Protein AF-A0A928C1G4-F1 (afdb_monomer)

Nearest PDB structures (foldseek):
  6kgq-assembly1_A  TM=8.683E-01  e=7.469E+00  Homo sapiens
  6w6e-assembly1_A  TM=7.988E-01  e=6.124E+00  Mycobacterium tuberculosis

Structure (mmCIF, N/CA/C/O backbone):
data_AF-A0A928C1G4-F1
#
_entry.id   AF-A0A928C1G4-F1
#
loop_
_atom_site.group_PDB
_atom_site.id
_atom_site.type_symbol
_atom_site.label_atom_id
_atom_site.label_alt_id
_atom_site.label_comp_id
_atom_site.label_asym_id
_atom_site.label_entity_id
_atom_site.label_seq_id
_atom_site.pdbx_PDB_ins_code
_atom_site.Cartn_x
_atom_site.Cartn_y
_atom_site.Cartn_z
_atom_site.occupancy
_atom_site.B_iso_or_equiv
_atom_site.auth_seq_id
_atom_site.auth_comp_id
_atom_site.auth_asym_id
_atom_site.auth_atom_id
_atom_site.pdbx_PDB_model_num
ATOM 1 N N . MET A 1 1 ? -27.059 1.354 3.421 1.00 49.25 1 MET A N 1
ATOM 2 C CA . MET A 1 1 ? -25.931 0.432 3.178 1.00 49.25 1 MET A CA 1
ATOM 3 C C . MET A 1 1 ? -24.923 0.700 4.278 1.00 49.25 1 MET A C 1
ATOM 5 O O . MET A 1 1 ? -24.126 1.622 4.155 1.00 49.25 1 MET A O 1
ATOM 9 N N . ASP A 1 2 ? -25.055 0.006 5.406 1.00 61.62 2 ASP A N 1
ATOM 10 C CA . ASP A 1 2 ? -24.129 0.164 6.526 1.00 61.62 2 ASP A CA 1
ATOM 11 C C . ASP A 1 2 ? -22.775 -0.417 6.132 1.00 61.62 2 ASP A C 1
ATOM 13 O O . ASP A 1 2 ? -22.657 -1.601 5.823 1.00 61.62 2 ASP A O 1
ATOM 17 N N . ILE A 1 3 ? -21.755 0.435 6.078 1.00 66.88 3 ILE A N 1
ATOM 18 C CA . ILE A 1 3 ? -20.390 0.005 5.781 1.00 66.88 3 ILE A CA 1
ATOM 19 C C . ILE A 1 3 ? -19.892 -0.764 7.006 1.00 66.88 3 ILE A C 1
ATOM 21 O O . ILE A 1 3 ? -19.656 -0.177 8.065 1.00 66.88 3 ILE A O 1
ATOM 25 N N . CYS A 1 4 ? -19.735 -2.081 6.874 1.00 80.50 4 CYS A N 1
ATOM 26 C CA . CYS A 1 4 ? -19.279 -2.915 7.976 1.00 80.50 4 CYS A CA 1
ATOM 27 C C . CYS A 1 4 ? -17.780 -2.685 8.240 1.00 80.50 4 CYS A C 1
ATOM 29 O O . CYS A 1 4 ? -17.002 -2.406 7.323 1.00 80.50 4 CYS A O 1
ATOM 31 N N . LYS A 1 5 ? -17.331 -2.842 9.497 1.00 80.06 5 LYS A N 1
ATOM 32 C CA . LYS A 1 5 ? -15.906 -2.692 9.875 1.00 80.06 5 LYS A CA 1
ATOM 33 C C . LYS A 1 5 ? -14.997 -3.583 9.014 1.00 80.06 5 LYS A C 1
ATOM 35 O O . LYS A 1 5 ? -13.896 -3.176 8.646 1.00 80.06 5 LYS A O 1
ATOM 40 N N . THR A 1 6 ? -15.484 -4.768 8.650 1.00 85.75 6 THR A N 1
ATOM 41 C CA . THR A 1 6 ? -14.792 -5.726 7.778 1.00 85.75 6 THR A CA 1
ATOM 42 C C . THR A 1 6 ? -14.616 -5.204 6.352 1.00 85.75 6 THR A C 1
ATOM 44 O O . THR A 1 6 ? -13.575 -5.445 5.743 1.00 85.75 6 THR A O 1
ATOM 47 N N . ASP A 1 7 ? -15.580 -4.453 5.816 1.00 87.44 7 ASP A N 1
ATOM 48 C CA . ASP A 1 7 ? -15.474 -3.882 4.469 1.00 87.44 7 ASP A CA 1
ATOM 49 C C . ASP A 1 7 ? -14.407 -2.789 4.425 1.00 87.44 7 ASP A C 1
ATOM 51 O O . ASP A 1 7 ? -13.584 -2.760 3.511 1.00 87.44 7 ASP A O 1
ATOM 55 N N . VAL A 1 8 ? -14.326 -1.961 5.472 1.00 88.19 8 VAL A N 1
ATOM 56 C CA . VAL A 1 8 ? -13.249 -0.967 5.621 1.00 88.19 8 VAL A CA 1
ATOM 57 C C . VAL A 1 8 ? -11.879 -1.648 5.675 1.00 88.19 8 VAL A C 1
ATOM 59 O O . VAL A 1 8 ? -10.940 -1.203 5.014 1.00 88.19 8 VAL A O 1
ATOM 62 N N . GLN A 1 9 ? -11.758 -2.752 6.418 1.00 89.81 9 GLN A N 1
ATOM 63 C CA . GLN A 1 9 ? -10.521 -3.536 6.481 1.00 89.81 9 GLN A CA 1
ATOM 64 C C . GLN A 1 9 ? -10.149 -4.152 5.124 1.00 89.81 9 GLN A C 1
ATOM 66 O O . GLN A 1 9 ? -8.976 -4.126 4.747 1.00 89.81 9 GLN A O 1
ATOM 71 N N . LYS A 1 10 ? -11.128 -4.656 4.361 1.00 92.94 10 LYS A N 1
ATOM 72 C CA . LYS A 1 10 ? -10.898 -5.153 2.996 1.00 92.94 10 LYS A CA 1
ATOM 73 C C . LYS A 1 10 ? -10.404 -4.040 2.075 1.00 92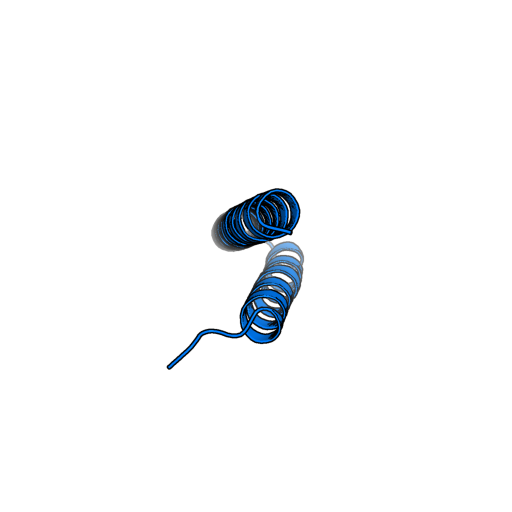.94 10 LYS A C 1
ATOM 75 O O . LYS A 1 10 ? -9.406 -4.237 1.389 1.00 92.94 10 LYS A O 1
ATOM 80 N N . ILE A 1 11 ? -11.039 -2.867 2.096 1.00 92.69 11 ILE A N 1
ATOM 81 C CA . ILE A 1 11 ? -10.627 -1.704 1.288 1.00 92.69 11 ILE A CA 1
ATOM 82 C C . ILE A 1 11 ? -9.184 -1.301 1.612 1.00 92.69 11 ILE A C 1
ATOM 84 O O . ILE A 1 11 ? -8.378 -1.099 0.706 1.00 92.69 11 ILE A O 1
ATOM 88 N N . ILE A 1 12 ? -8.838 -1.241 2.900 1.00 94.31 12 ILE A N 1
ATOM 89 C CA . ILE A 1 12 ? -7.468 -0.973 3.352 1.00 94.31 12 ILE A CA 1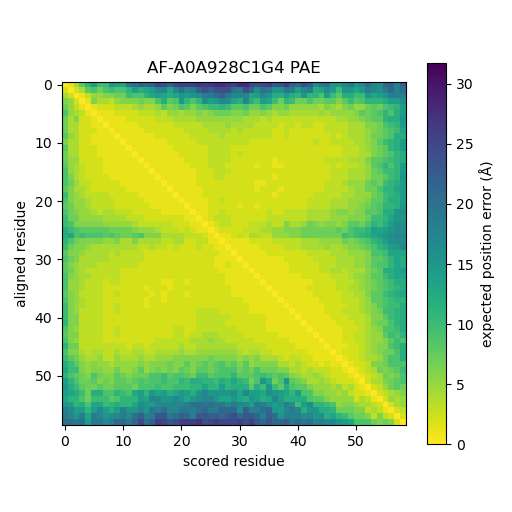
ATOM 90 C C . ILE A 1 12 ? -6.486 -1.990 2.757 1.00 94.31 12 ILE A C 1
ATOM 92 O O . ILE A 1 12 ? -5.450 -1.593 2.226 1.00 94.31 12 ILE A O 1
ATOM 96 N N . LYS A 1 13 ? -6.817 -3.286 2.808 1.00 94.81 13 LYS A N 1
ATOM 97 C CA . LYS A 1 13 ? -5.970 -4.345 2.249 1.00 94.81 13 LYS A CA 1
ATOM 98 C C . LYS A 1 13 ? -5.768 -4.170 0.742 1.00 94.81 13 LYS A C 1
ATOM 100 O O . LYS A 1 13 ? -4.634 -4.224 0.281 1.00 94.81 13 LYS A O 1
ATOM 105 N N . TYR A 1 14 ? -6.836 -3.886 -0.005 1.00 96.25 14 TYR A N 1
ATOM 106 C CA . TYR A 1 14 ? -6.740 -3.620 -1.443 1.00 96.25 14 TYR A CA 1
ATOM 107 C C . TYR A 1 14 ? -5.835 -2.424 -1.759 1.00 96.25 14 TYR A C 1
ATOM 109 O O . TYR A 1 14 ? -5.047 -2.490 -2.701 1.00 96.25 14 TYR A O 1
ATOM 117 N N . PHE A 1 15 ? -5.902 -1.346 -0.972 1.00 95.50 15 PHE A N 1
ATOM 118 C CA . PHE A 1 15 ? -5.014 -0.194 -1.149 1.00 95.50 15 PHE A CA 1
ATOM 119 C C . PHE A 1 15 ? -3.557 -0.510 -0.819 1.00 95.50 15 PHE A C 1
ATOM 121 O O . PHE A 1 15 ? -2.672 -0.092 -1.565 1.00 95.50 15 PHE A O 1
ATOM 128 N N . ASP A 1 16 ? -3.303 -1.255 0.257 1.00 95.62 16 ASP A N 1
ATOM 129 C CA . ASP A 1 16 ? -1.946 -1.654 0.638 1.00 95.62 16 ASP A CA 1
ATOM 130 C C . ASP A 1 16 ? -1.331 -2.594 -0.419 1.00 95.62 16 ASP A C 1
ATOM 132 O O . ASP A 1 16 ? -0.170 -2.420 -0.794 1.00 95.62 16 ASP A O 1
ATOM 136 N N . ASP A 1 17 ? -2.100 -3.544 -0.958 1.00 96.38 17 ASP A N 1
ATOM 137 C CA . ASP A 1 17 ? -1.619 -4.465 -1.994 1.00 96.38 17 ASP A CA 1
ATOM 138 C C . ASP A 1 17 ? -1.407 -3.756 -3.342 1.00 96.38 17 ASP A C 1
ATOM 140 O O . ASP A 1 17 ? -0.371 -3.949 -3.980 1.00 96.38 17 ASP A O 1
ATOM 144 N N . ALA A 1 18 ? -2.308 -2.852 -3.743 1.00 95.88 18 ALA A N 1
ATOM 145 C CA . ALA A 1 18 ? -2.113 -2.030 -4.939 1.00 95.88 18 ALA A CA 1
ATOM 146 C C . ALA A 1 18 ? -0.881 -1.116 -4.817 1.00 95.88 18 ALA A C 1
ATOM 148 O O . ALA A 1 18 ? -0.132 -0.956 -5.781 1.00 95.88 18 ALA A O 1
ATOM 149 N N . ALA A 1 19 ? 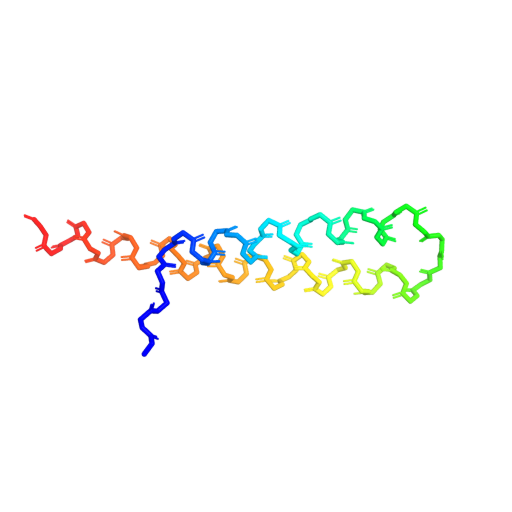-0.631 -0.541 -3.636 1.00 96.69 19 ALA A N 1
ATOM 150 C CA . ALA A 1 19 ? 0.548 0.287 -3.405 1.00 96.69 19 ALA A CA 1
ATOM 151 C C . ALA A 1 19 ? 1.852 -0.504 -3.587 1.00 96.69 19 ALA A C 1
ATOM 153 O O . ALA A 1 19 ? 2.772 0.010 -4.219 1.00 96.69 19 ALA A O 1
ATOM 154 N N . LYS A 1 20 ? 1.907 -1.761 -3.117 1.00 95.88 20 LYS A N 1
ATOM 155 C CA . LYS A 1 20 ? 3.065 -2.646 -3.340 1.00 95.88 20 LYS A CA 1
ATOM 156 C C . LYS A 1 20 ? 3.306 -2.891 -4.825 1.00 95.88 20 LYS A C 1
ATOM 158 O O . LYS A 1 20 ? 4.447 -2.834 -5.261 1.00 95.88 20 LYS A O 1
ATOM 163 N N . VAL A 1 21 ? 2.246 -3.116 -5.607 1.00 96.31 21 VAL A N 1
ATOM 164 C CA . VAL A 1 21 ? 2.379 -3.271 -7.064 1.00 96.31 21 VAL A CA 1
ATOM 165 C C . VAL A 1 21 ? 3.013 -2.020 -7.673 1.00 96.31 21 VAL A C 1
ATOM 167 O O . VAL A 1 21 ? 3.987 -2.130 -8.411 1.00 96.31 21 VAL A O 1
ATOM 170 N N . TYR A 1 22 ? 2.538 -0.825 -7.318 1.00 94.94 22 TYR A N 1
ATOM 171 C CA . TYR A 1 22 ? 3.120 0.416 -7.838 1.00 94.94 22 TYR A CA 1
ATOM 172 C C . TYR A 1 22 ? 4.554 0.680 -7.364 1.00 94.94 22 TYR A C 1
ATOM 174 O O . TYR A 1 22 ? 5.325 1.238 -8.138 1.00 94.94 22 TYR A O 1
ATOM 182 N N . ASP A 1 23 ? 4.932 0.261 -6.153 1.00 92.56 23 ASP A N 1
ATOM 183 C CA . ASP A 1 23 ? 6.317 0.366 -5.670 1.00 92.56 23 ASP A CA 1
ATOM 184 C C . ASP A 1 23 ? 7.285 -0.507 -6.496 1.00 92.56 23 ASP A C 1
ATOM 186 O O . ASP A 1 23 ? 8.454 -0.156 -6.634 1.00 92.56 23 ASP A O 1
ATOM 190 N N . THR A 1 24 ? 6.816 -1.626 -7.068 1.00 94.75 24 THR A N 1
ATOM 191 C CA . THR A 1 24 ? 7.655 -2.485 -7.933 1.00 94.75 24 THR A CA 1
ATOM 192 C C . THR A 1 24 ? 7.881 -1.913 -9.331 1.00 94.75 24 THR A C 1
ATOM 194 O O . THR A 1 24 ? 8.786 -2.355 -10.039 1.00 94.75 24 THR A O 1
ATOM 197 N N . LEU A 1 25 ? 7.072 -0.935 -9.749 1.00 94.50 25 LEU A N 1
ATOM 198 C CA . LEU A 1 25 ? 7.136 -0.363 -11.088 1.00 94.50 25 LEU A CA 1
ATOM 199 C C . LEU A 1 25 ? 7.982 0.920 -11.083 1.00 94.50 25 LEU A C 1
ATOM 201 O O . LEU A 1 25 ? 7.652 1.866 -10.363 1.00 94.50 25 LEU A O 1
ATOM 205 N N . PRO A 1 26 ? 9.024 1.029 -11.927 1.00 91.50 26 PRO 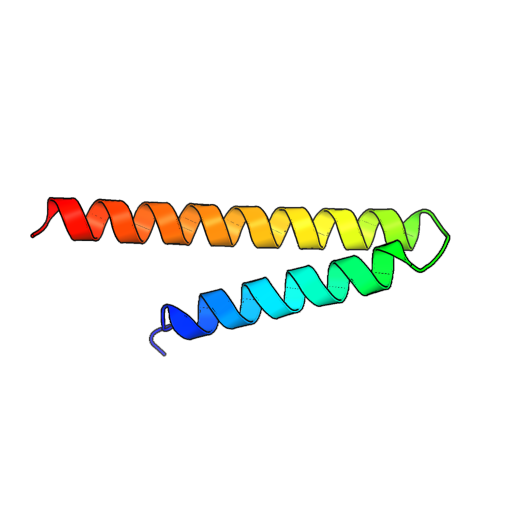A N 1
ATOM 206 C CA . PRO A 1 26 ? 9.826 2.243 -11.998 1.00 91.50 26 PRO A CA 1
ATOM 207 C C . PRO A 1 26 ? 9.009 3.425 -12.541 1.00 91.50 26 PRO A C 1
ATOM 209 O O . PRO A 1 26 ? 8.070 3.264 -13.325 1.00 91.50 26 PRO A O 1
ATOM 212 N N . GLY A 1 27 ? 9.391 4.637 -12.139 1.00 94.12 27 GLY A N 1
ATOM 213 C CA . GLY A 1 27 ? 8.849 5.888 -12.667 1.00 94.12 27 GLY A CA 1
ATOM 214 C C . GLY A 1 27 ? 8.045 6.709 -11.658 1.00 94.12 27 GLY A C 1
ATOM 215 O O . GLY A 1 27 ? 7.232 6.196 -10.889 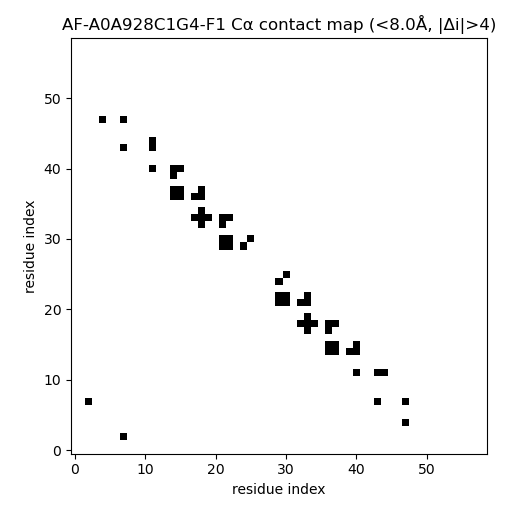1.00 94.12 27 GLY A O 1
ATOM 216 N N . GLN A 1 28 ? 8.223 8.031 -11.723 1.00 90.94 28 GLN A N 1
ATOM 217 C CA . GLN A 1 28 ? 7.652 8.993 -10.772 1.00 90.94 28 GLN A CA 1
ATOM 218 C C . GLN A 1 28 ? 6.129 8.881 -10.636 1.00 90.94 28 GLN A C 1
ATOM 220 O O . GLN A 1 28 ? 5.583 9.005 -9.544 1.00 90.94 28 GLN A O 1
ATOM 225 N N . ARG A 1 29 ? 5.423 8.588 -11.735 1.00 94.44 29 ARG A N 1
ATOM 226 C CA . ARG A 1 29 ? 3.963 8.418 -11.715 1.00 94.44 29 ARG A CA 1
ATOM 227 C C . ARG A 1 29 ? 3.524 7.249 -10.829 1.00 94.44 29 ARG A C 1
ATOM 229 O O . ARG A 1 29 ? 2.483 7.346 -10.186 1.00 94.44 29 ARG A O 1
ATOM 236 N N . ASN A 1 30 ? 4.292 6.164 -10.795 1.00 94.00 30 ASN A N 1
ATOM 237 C CA . ASN A 1 30 ? 3.976 4.987 -9.986 1.00 94.00 30 ASN A CA 1
ATOM 238 C C . ASN A 1 30 ? 4.278 5.256 -8.510 1.00 94.00 30 ASN A C 1
ATOM 240 O O . ASN A 1 30 ? 3.426 4.989 -7.667 1.00 94.00 30 ASN A O 1
ATOM 244 N N . VAL A 1 31 ? 5.389 5.940 -8.218 1.00 94.50 31 VAL A N 1
ATOM 245 C CA . VAL A 1 31 ? 5.719 6.421 -6.864 1.00 94.50 31 VAL A CA 1
ATOM 246 C C . VAL A 1 31 ? 4.620 7.337 -6.314 1.00 94.50 31 VAL A C 1
ATOM 248 O O . VAL A 1 31 ? 4.137 7.129 -5.201 1.00 94.50 31 VAL A O 1
ATOM 251 N N . CYS A 1 32 ? 4.152 8.309 -7.106 1.00 95.81 32 CYS A N 1
ATOM 252 C CA . CYS A 1 32 ? 3.046 9.188 -6.715 1.00 95.81 32 CYS A CA 1
ATOM 253 C C . CYS A 1 32 ? 1.760 8.399 -6.416 1.00 95.81 32 CYS A C 1
ATOM 255 O O . CYS A 1 32 ? 1.097 8.662 -5.412 1.00 95.81 32 CYS A O 1
ATOM 257 N N . ARG A 1 33 ? 1.409 7.414 -7.254 1.00 94.50 33 ARG A N 1
ATOM 258 C CA . ARG A 1 33 ? 0.224 6.563 -7.040 1.00 94.50 33 ARG A CA 1
ATOM 259 C C . ARG A 1 33 ? 0.345 5.715 -5.777 1.00 94.50 33 ARG A C 1
ATOM 261 O O . ARG A 1 33 ? -0.590 5.698 -4.977 1.00 94.50 33 ARG A O 1
ATOM 268 N N . ALA A 1 34 ? 1.494 5.075 -5.564 1.00 96.69 34 ALA A N 1
ATOM 269 C CA . ALA A 1 34 ? 1.771 4.301 -4.357 1.00 96.69 34 ALA A CA 1
ATOM 270 C C . ALA A 1 34 ? 1.649 5.170 -3.097 1.00 96.69 34 ALA A C 1
ATOM 272 O O . ALA A 1 34 ? 1.023 4.767 -2.114 1.00 96.69 34 ALA A O 1
ATOM 273 N N . TRP A 1 35 ? 2.180 6.395 -3.141 1.00 96.94 35 TRP A N 1
ATOM 274 C CA . TRP A 1 35 ? 2.098 7.340 -2.030 1.00 96.94 35 TRP A CA 1
ATOM 275 C C . TRP A 1 35 ? 0.652 7.725 -1.693 1.00 96.94 35 TRP A C 1
ATOM 277 O O . TRP A 1 35 ? 0.256 7.664 -0.527 1.00 96.94 35 TRP A O 1
ATOM 287 N N . VAL A 1 36 ? -0.171 8.052 -2.698 1.00 97.06 36 VAL A N 1
ATOM 288 C CA . VAL A 1 36 ? -1.587 8.404 -2.483 1.00 97.06 36 VAL A CA 1
ATOM 289 C C . VAL A 1 36 ? -2.372 7.231 -1.887 1.00 97.06 36 VAL A C 1
ATOM 291 O O . VAL A 1 36 ? -3.163 7.431 -0.963 1.00 97.06 36 VAL A O 1
ATOM 294 N N . LEU A 1 37 ? -2.131 6.003 -2.355 1.00 96.31 37 LEU A N 1
ATOM 295 C CA . LEU A 1 37 ? -2.784 4.804 -1.817 1.00 96.31 37 LEU A CA 1
ATOM 296 C C . LEU A 1 37 ? -2.415 4.563 -0.348 1.00 96.31 37 LEU A C 1
ATOM 298 O O . LEU A 1 37 ? -3.303 4.361 0.485 1.00 96.31 37 LEU A O 1
ATOM 302 N N . LYS A 1 38 ? -1.128 4.686 0.000 1.00 96.19 38 LYS A N 1
ATOM 303 C CA . LYS A 1 38 ? -0.644 4.604 1.390 1.00 96.19 38 LYS A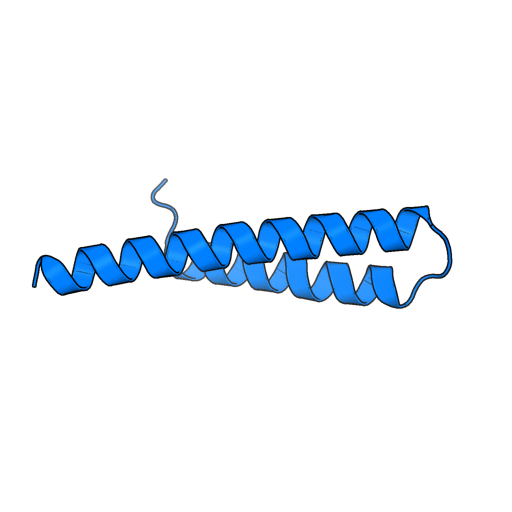 CA 1
ATOM 304 C C . LYS A 1 38 ? -1.274 5.688 2.272 1.00 96.19 38 LYS A C 1
ATOM 306 O O . LYS A 1 38 ? -1.721 5.404 3.385 1.00 96.19 38 LYS A O 1
ATOM 311 N N . GLN A 1 39 ? -1.378 6.917 1.762 1.00 96.56 39 GLN A N 1
ATOM 312 C CA . GLN A 1 39 ? -2.020 8.038 2.455 1.00 96.56 39 GLN A CA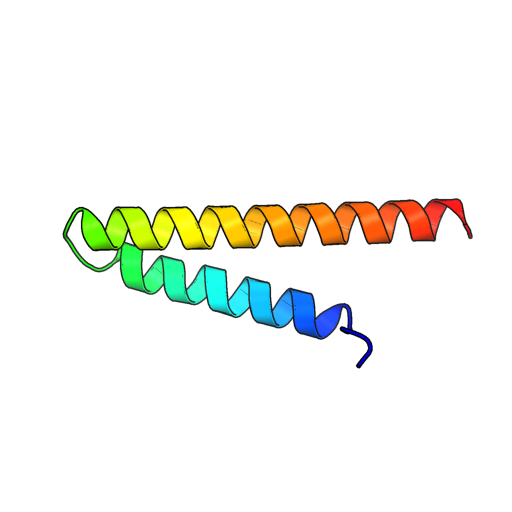 1
ATOM 313 C C . GLN A 1 39 ? -3.507 7.751 2.731 1.00 96.56 39 GLN A C 1
ATOM 315 O O . GLN A 1 39 ? -3.998 8.004 3.835 1.00 96.56 39 GLN A O 1
ATOM 320 N N . MET A 1 40 ? -4.229 7.196 1.751 1.00 95.12 40 MET A N 1
ATOM 321 C CA . MET A 1 40 ? -5.649 6.861 1.888 1.00 95.12 40 MET A CA 1
ATOM 322 C C . MET A 1 40 ? -5.872 5.707 2.875 1.00 95.12 40 MET A C 1
ATOM 324 O O . MET A 1 40 ? -6.727 5.808 3.758 1.00 95.12 40 MET A O 1
ATOM 328 N N . SER A 1 41 ? -5.046 4.660 2.790 1.00 94.94 41 SER A N 1
ATOM 329 C CA . SER A 1 41 ? -5.020 3.544 3.746 1.00 94.94 41 SER A CA 1
ATOM 330 C C . SER A 1 41 ? -4.810 4.044 5.180 1.00 94.94 41 SER A C 1
ATOM 332 O O . SER A 1 41 ? -5.579 3.703 6.082 1.00 94.94 41 SER A O 1
ATOM 334 N N . ARG A 1 42 ? -3.852 4.957 5.398 1.00 94.69 42 ARG A N 1
ATOM 335 C CA . ARG A 1 42 ? -3.597 5.565 6.716 1.00 94.69 42 ARG A CA 1
ATOM 336 C C . ARG A 1 42 ? -4.796 6.355 7.247 1.00 94.69 42 ARG A C 1
ATOM 338 O O . ARG A 1 42 ? -5.145 6.217 8.417 1.00 94.69 42 ARG A O 1
ATOM 345 N N . LYS A 1 43 ? -5.456 7.156 6.404 1.00 92.88 43 LYS A N 1
ATOM 346 C CA . LYS A 1 43 ? -6.658 7.914 6.802 1.00 92.88 43 LYS A CA 1
ATOM 347 C C . LYS A 1 43 ? -7.799 6.994 7.242 1.00 92.88 43 LYS A C 1
ATOM 349 O O . LYS A 1 43 ? -8.456 7.279 8.243 1.00 92.88 43 LYS A O 1
ATOM 354 N N . LEU A 1 44 ? -8.017 5.894 6.520 1.00 90.56 44 LEU A N 1
ATOM 355 C CA . LEU A 1 44 ? -9.040 4.899 6.854 1.00 90.56 44 LEU A CA 1
ATOM 356 C C . LEU A 1 44 ? -8.709 4.156 8.154 1.00 90.56 44 LEU A C 1
ATOM 358 O O . LEU A 1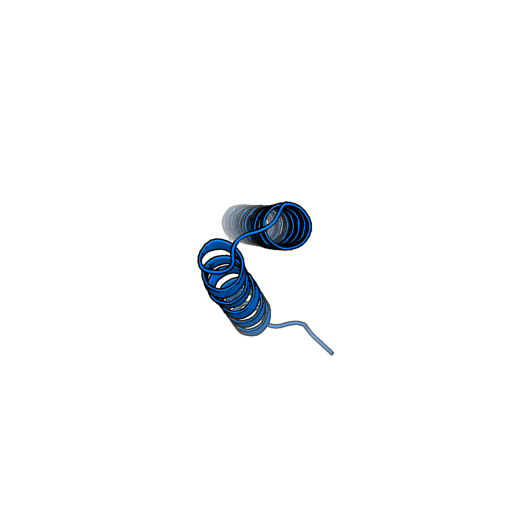 44 ? -9.582 4.027 9.011 1.00 90.56 44 LEU A O 1
ATOM 362 N N . LYS A 1 45 ? -7.446 3.749 8.345 1.00 90.25 45 LYS A N 1
ATOM 363 C CA . LYS A 1 45 ? -6.966 3.139 9.599 1.00 90.25 45 LYS A CA 1
ATOM 364 C C . LYS A 1 45 ? -7.212 4.062 10.796 1.00 90.25 45 LYS A C 1
ATOM 366 O O . LYS A 1 45 ? -7.793 3.627 11.786 1.00 90.25 45 LYS A O 1
ATOM 371 N N . ASN A 1 46 ? -6.863 5.345 10.678 1.00 90.50 46 ASN A N 1
ATOM 372 C CA . ASN A 1 46 ? -7.088 6.326 11.743 1.00 90.50 46 ASN A CA 1
ATOM 373 C C . ASN A 1 46 ? -8.579 6.485 12.072 1.00 90.50 46 ASN A C 1
ATOM 375 O O . ASN A 1 46 ? -8.948 6.432 13.240 1.00 90.50 46 ASN A O 1
ATOM 379 N N . LYS A 1 47 ? -9.447 6.610 11.055 1.00 86.81 47 LYS A N 1
ATOM 380 C CA . LYS A 1 47 ? -10.903 6.675 11.268 1.00 86.81 47 LYS A CA 1
ATOM 381 C C . LYS A 1 47 ? -11.435 5.430 11.982 1.00 86.81 47 LYS A C 1
ATOM 383 O O . LYS A 1 47 ? -12.270 5.562 12.870 1.00 86.81 47 LYS A O 1
ATOM 388 N N . LEU A 1 48 ? -10.943 4.239 11.633 1.00 84.38 48 LEU A N 1
ATOM 389 C CA . LEU A 1 48 ? -11.353 2.990 12.280 1.00 84.38 48 LEU A CA 1
ATOM 390 C C . LEU A 1 48 ? -10.943 2.947 13.762 1.00 84.38 48 LEU A C 1
ATOM 392 O O . LEU A 1 48 ? -11.737 2.521 14.598 1.00 84.38 48 LEU A O 1
ATOM 396 N N . ILE A 1 49 ? -9.736 3.420 14.091 1.00 84.31 49 ILE A N 1
ATOM 397 C CA . ILE A 1 49 ? -9.259 3.530 15.480 1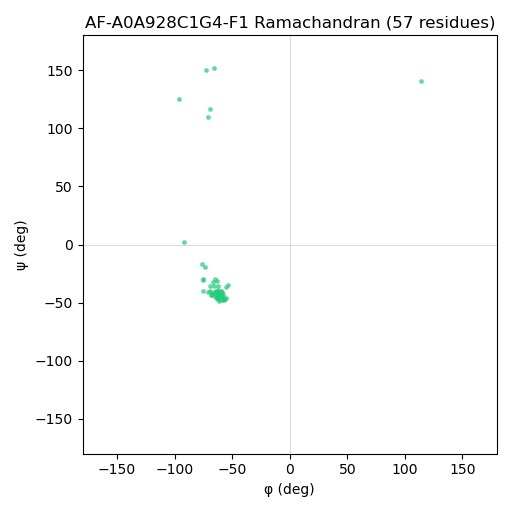.00 84.31 49 ILE A CA 1
ATOM 398 C C . ILE A 1 49 ? -10.153 4.486 16.273 1.00 84.31 49 ILE A C 1
ATOM 400 O O . ILE A 1 49 ? -10.632 4.106 17.337 1.00 84.31 49 ILE A O 1
ATOM 404 N N . THR A 1 50 ? -10.443 5.675 15.733 1.00 81.31 50 THR A N 1
ATOM 405 C CA . THR A 1 50 ? -11.331 6.654 16.381 1.00 81.31 50 THR A CA 1
ATOM 406 C C . THR A 1 50 ? -12.735 6.092 16.613 1.00 81.31 50 THR A C 1
ATOM 408 O O . THR A 1 50 ? -13.321 6.300 17.669 1.00 81.31 50 THR A O 1
ATOM 411 N N . ILE A 1 51 ? -13.289 5.343 15.656 1.00 78.88 51 ILE A N 1
ATOM 412 C CA . ILE A 1 51 ? -14.599 4.699 15.838 1.00 78.88 51 ILE A CA 1
ATOM 413 C C . ILE A 1 51 ? -14.540 3.680 16.982 1.00 78.88 51 ILE A C 1
ATOM 415 O O . ILE A 1 51 ? -15.444 3.633 17.813 1.00 78.88 51 ILE A O 1
ATOM 419 N N . ASN A 1 52 ? -13.482 2.870 17.044 1.00 76.44 52 ASN A N 1
ATOM 420 C CA . ASN A 1 52 ? -13.339 1.854 18.084 1.00 76.44 52 ASN A CA 1
ATOM 421 C C . ASN A 1 52 ? -13.093 2.457 19.478 1.00 76.44 52 ASN A C 1
ATOM 423 O O . ASN A 1 52 ? -13.625 1.918 20.446 1.00 76.44 52 ASN A O 1
ATOM 427 N N . SER A 1 53 ? -12.356 3.568 19.600 1.00 74.00 53 SER A N 1
ATOM 428 C CA . SER A 1 53 ? -12.172 4.252 20.889 1.00 74.00 53 SER A CA 1
ATOM 429 C C . SER A 1 53 ? -13.494 4.811 21.422 1.00 74.00 53 SER A C 1
ATOM 431 O O . SER A 1 53 ? -13.844 4.549 22.567 1.00 74.00 53 SER A O 1
ATOM 433 N N . VAL A 1 54 ? -14.293 5.449 20.558 1.00 68.81 54 VAL A N 1
ATOM 434 C CA . VAL A 1 54 ? -15.620 5.980 20.921 1.00 68.81 54 VAL A CA 1
ATOM 435 C C . VAL A 1 54 ? -16.596 4.873 21.342 1.00 68.81 54 VAL A C 1
ATOM 437 O O . VAL A 1 54 ? -17.475 5.106 22.166 1.00 68.81 54 VAL A O 1
ATOM 440 N N . GLN A 1 55 ? -16.481 3.660 20.789 1.00 64.62 55 GLN A N 1
ATOM 441 C CA . GLN A 1 55 ? -17.326 2.534 21.210 1.00 64.62 55 GLN A CA 1
ATOM 442 C C . GLN A 1 55 ? -16.911 1.938 22.560 1.00 64.62 55 GLN A C 1
ATOM 444 O O . GLN A 1 55 ? -17.778 1.430 23.264 1.00 64.62 55 GLN A O 1
ATOM 449 N N . ASN A 1 56 ? -15.628 2.004 22.923 1.00 61.84 56 ASN A N 1
ATOM 450 C CA . ASN A 1 56 ? -15.150 1.542 24.229 1.00 61.84 56 ASN A CA 1
ATOM 451 C C . ASN A 1 56 ? -15.503 2.512 25.365 1.00 61.84 56 ASN A C 1
ATOM 453 O O . ASN A 1 56 ? -15.740 2.049 26.468 1.00 61.84 56 ASN A O 1
ATOM 457 N N . GLU A 1 57 ? -15.590 3.822 25.114 1.00 58.62 57 GLU A N 1
ATOM 458 C CA . GLU A 1 57 ? -16.030 4.799 26.132 1.00 58.62 57 GLU A CA 1
ATOM 459 C C . GLU A 1 57 ? -17.540 4.759 26.415 1.00 58.62 57 GLU A C 1
ATOM 461 O O . GLU A 1 57 ? -17.998 5.259 27.437 1.00 58.62 57 GLU A O 1
ATOM 466 N N . LYS A 1 58 ? -18.334 4.190 25.502 1.00 56.47 58 LYS A N 1
ATOM 467 C CA . LYS A 1 58 ? -19.795 4.064 25.646 1.00 56.47 58 LYS A CA 1
ATOM 468 C C . LYS A 1 58 ? -20.237 2.743 26.284 1.00 56.47 58 LYS A C 1
ATOM 470 O O . LYS A 1 58 ? -21.440 2.488 26.337 1.00 56.47 58 LYS A O 1
ATOM 475 N N . LYS A 1 59 ? -19.293 1.893 26.679 1.00 46.62 59 LYS A N 1
ATOM 476 C CA . LYS A 1 59 ? -19.534 0.561 27.230 1.00 46.62 59 LYS A CA 1
ATOM 477 C C . LYS A 1 59 ? -19.121 0.525 28.693 1.00 46.62 59 LYS A C 1
ATOM 479 O O . LYS A 1 59 ? -19.842 -0.150 29.455 1.00 46.62 59 LYS A O 1
#

Solvent-accessible surface area (backbone atoms only — not comparable to full-atom values): 3274 Å² total; per-residue (Å²): 133,84,83,47,75,66,55,56,51,49,52,35,49,53,30,53,54,51,21,53,56,26,66,74,42,86,54,70,72,29,49,54,50,20,50,53,30,49,54,50,32,50,54,52,52,51,53,52,50,56,54,52,53,59,53,60,77,74,107

Secondary structure (DSSP, 8-state):
----HHHHHHHHHHHHHHHHHHHHS-SHHHHHHHHHHHHHHHHHHHHHHHHHHHHHHT-

pLDDT: mean 86.63, std 13.04, range [46.62, 97.06]

Radius of gyration: 14.39 Å; Cα contacts (8 Å, |Δi|>4): 31; chains: 1; bounding box: 36×15×40 Å

Sequence (59 aa):
MDICKTDVQKIIKYFDDAAKVYDTLPGQRNVCRAWVLKQMSRKLKNKLITINSVQNEKK

Foldseek 3Di:
DDCDLVNLVVLLVVLQVQLVVLVPDDDPVSVVSSVVSVVVSVVSVVVSVVVVVVVVVVD

Mean predicted aligned error: 5.69 Å